Protein AF-K9UX99-F1 (afdb_monomer)

Solvent-accessible surface area (backbone atoms only — not comparable to full-atom values): 4386 Å² total; per-residue (Å²): 135,88,78,84,83,65,86,77,70,69,43,53,73,67,59,44,60,75,63,54,68,90,86,52,94,55,46,74,46,77,56,96,26,38,81,41,82,46,68,74,74,62,66,69,55,50,56,53,52,52,54,50,52,52,51,52,54,51,51,56,59,50,54,65,62,70,78,113

Structure (mmCIF, N/CA/C/O backbone):
data_AF-K9UX99-F1
#
_entry.id   AF-K9UX99-F1
#
loop_
_atom_site.group_PDB
_atom_site.id
_atom_site.type_symbol
_atom_site.label_atom_id
_atom_site.label_alt_id
_atom_site.label_comp_id
_atom_site.label_asym_id
_atom_site.label_entity_id
_atom_site.label_seq_id
_atom_site.pdbx_PDB_ins_code
_atom_site.Cartn_x
_atom_site.Cartn_y
_atom_site.Cartn_z
_atom_site.occupancy
_atom_site.B_iso_or_equiv
_atom_site.auth_seq_id
_atom_site.auth_comp_id
_atom_site.auth_asym_id
_atom_site.auth_atom_id
_atom_site.pdbx_PDB_model_num
ATOM 1 N N . MET A 1 1 ? 2.998 -23.193 3.164 1.00 34.94 1 MET A N 1
ATOM 2 C CA . MET A 1 1 ? 3.240 -22.805 4.566 1.00 34.94 1 MET A CA 1
ATOM 3 C C . MET A 1 1 ? 1.893 -22.413 5.131 1.00 34.94 1 MET A C 1
ATOM 5 O O . MET A 1 1 ? 1.233 -21.579 4.529 1.00 34.94 1 MET A O 1
ATOM 9 N N . THR A 1 2 ? 1.437 -23.117 6.159 1.00 37.94 2 THR A N 1
ATOM 10 C CA . THR A 1 2 ? 0.096 -22.972 6.736 1.00 37.94 2 THR A CA 1
ATOM 11 C C . THR A 1 2 ? 0.127 -21.806 7.715 1.00 37.94 2 THR A C 1
ATOM 13 O O . THR A 1 2 ? 0.834 -21.893 8.715 1.00 37.94 2 THR A O 1
ATOM 16 N N . GLN A 1 3 ? -0.573 -20.710 7.423 1.00 48.91 3 GLN A N 1
ATOM 17 C CA . GLN A 1 3 ? -0.720 -19.617 8.383 1.00 48.91 3 GLN A CA 1
ATOM 18 C C . GLN A 1 3 ? -1.963 -19.897 9.231 1.00 48.91 3 GLN A C 1
ATOM 20 O O . GLN A 1 3 ? -3.040 -20.164 8.700 1.00 48.91 3 GLN A O 1
ATOM 25 N N . ALA A 1 4 ? -1.761 -19.955 10.547 1.00 44.59 4 ALA A N 1
ATOM 26 C CA . ALA A 1 4 ? -2.775 -20.280 11.537 1.00 44.59 4 ALA A CA 1
ATOM 27 C C . ALA A 1 4 ? -3.914 -19.253 11.498 1.00 44.59 4 ALA A C 1
ATOM 29 O O . ALA A 1 4 ? -3.676 -18.055 11.622 1.00 44.59 4 ALA A O 1
ATOM 30 N N .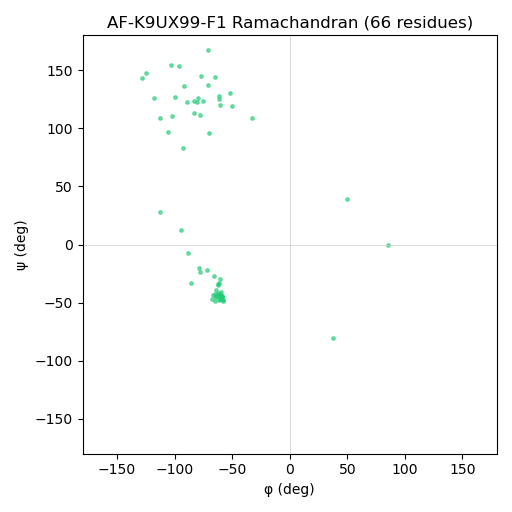 GLN A 1 5 ? -5.145 -19.731 11.338 1.00 47.78 5 GLN A N 1
ATOM 31 C CA . GLN A 1 5 ? -6.346 -18.907 11.368 1.00 47.78 5 GLN A CA 1
ATOM 32 C C . GLN A 1 5 ? -6.880 -18.916 12.806 1.00 47.78 5 GLN A C 1
ATOM 34 O O . GLN A 1 5 ? -7.706 -19.743 13.182 1.00 47.78 5 GLN A O 1
ATOM 39 N N . THR A 1 6 ? -6.314 -18.056 13.652 1.00 49.62 6 THR A N 1
ATOM 40 C CA . THR A 1 6 ? -6.943 -17.657 14.918 1.00 49.62 6 THR A CA 1
ATOM 41 C C . THR A 1 6 ? -8.135 -16.772 14.576 1.00 49.62 6 THR A C 1
ATOM 43 O O . THR A 1 6 ? -7.994 -15.953 13.670 1.00 49.62 6 THR A O 1
ATOM 46 N N . GLU A 1 7 ? -9.282 -16.950 15.245 1.00 52.81 7 GLU A N 1
ATOM 47 C CA . GLU A 1 7 ? -10.508 -16.152 15.057 1.00 52.81 7 GLU A CA 1
ATOM 48 C C . GLU A 1 7 ? -10.173 -14.702 14.678 1.00 52.81 7 GLU A C 1
ATOM 50 O O . GLU A 1 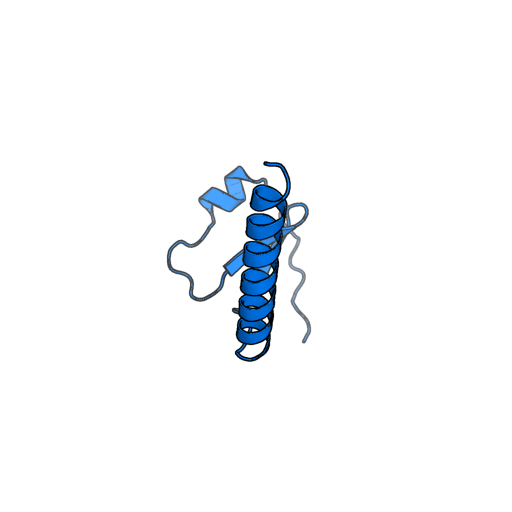7 ? -9.599 -13.956 15.473 1.00 52.81 7 GLU A O 1
ATOM 55 N N . THR A 1 8 ? -10.438 -14.328 13.424 1.00 66.00 8 THR A N 1
ATOM 56 C CA . THR A 1 8 ? -10.069 -13.013 12.899 1.00 66.00 8 THR A CA 1
ATOM 57 C C . THR A 1 8 ? -10.957 -11.979 13.564 1.00 66.00 8 THR A C 1
ATOM 59 O O . THR A 1 8 ? -12.080 -11.742 13.117 1.00 66.00 8 THR A O 1
ATOM 62 N N . LYS A 1 9 ? -10.459 -11.352 14.637 1.00 76.88 9 LYS A N 1
ATOM 63 C CA . LYS A 1 9 ? -10.945 -10.032 15.033 1.00 76.88 9 LYS A CA 1
ATOM 64 C C . LYS A 1 9 ? -10.899 -9.174 13.769 1.00 76.88 9 LYS A C 1
ATOM 66 O O . LYS A 1 9 ? -9.831 -9.016 13.182 1.00 76.88 9 LYS A O 1
ATOM 71 N N . LEU A 1 10 ? -12.057 -8.681 13.341 1.00 91.94 10 LEU A N 1
ATOM 72 C CA . LEU A 1 10 ? -12.128 -7.718 12.253 1.00 91.94 10 LEU A CA 1
ATOM 73 C C . LEU A 1 10 ? -11.802 -6.346 12.831 1.00 91.94 10 LEU A C 1
ATOM 75 O O . LEU A 1 10 ? -12.442 -5.910 13.787 1.00 91.94 10 LEU A O 1
ATOM 79 N N . TYR A 1 11 ? -10.783 -5.710 12.273 1.00 93.38 11 TYR A N 1
ATOM 80 C CA . TYR A 1 11 ? -10.337 -4.381 12.656 1.00 93.38 11 TYR A CA 1
ATOM 81 C C . TYR A 1 11 ? -11.040 -3.337 11.797 1.00 93.38 11 TYR A C 1
ATOM 83 O O . TYR A 1 11 ? -11.147 -3.469 10.577 1.00 93.38 11 TYR A O 1
ATOM 91 N N . THR A 1 12 ? -11.490 -2.264 12.430 1.00 96.69 12 THR A N 1
ATOM 92 C CA . THR A 1 12 ? -11.795 -1.020 11.722 1.00 96.69 12 THR A CA 1
ATOM 93 C C . THR A 1 12 ? -10.504 -0.338 11.257 1.00 96.69 12 THR A C 1
ATOM 95 O O . THR A 1 12 ? -9.403 -0.692 11.683 1.00 96.69 12 THR A O 1
ATOM 98 N N . PHE A 1 13 ? -10.631 0.662 10.382 1.00 95.81 13 PHE A N 1
ATOM 99 C CA . PHE A 1 13 ? -9.483 1.467 9.963 1.00 95.81 13 PHE A CA 1
ATOM 100 C C . PHE A 1 13 ? -8.810 2.165 11.154 1.00 95.81 13 PHE A C 1
ATOM 102 O O . PHE A 1 13 ? -7.591 2.110 11.271 1.00 95.81 13 PHE A O 1
ATOM 109 N N . ASP A 1 14 ? -9.589 2.748 12.067 1.00 97.88 14 ASP A N 1
ATOM 110 C CA . ASP A 1 14 ? -9.043 3.462 13.226 1.00 97.88 14 ASP A CA 1
ATOM 111 C C . ASP A 1 14 ? -8.275 2.516 14.159 1.00 97.88 14 ASP A C 1
ATOM 113 O O . ASP A 1 14 ? -7.136 2.799 14.526 1.00 97.88 14 ASP A O 1
ATOM 117 N N . GLU A 1 15 ? -8.834 1.337 14.456 1.00 96.25 15 GLU A N 1
ATOM 118 C CA . GLU A 1 15 ? -8.139 0.313 15.249 1.00 96.25 15 GLU A CA 1
ATOM 119 C C . GLU A 1 15 ? -6.862 -0.192 14.565 1.00 96.25 15 GLU A C 1
ATOM 121 O O . GLU A 1 15 ? -5.889 -0.531 15.238 1.00 96.25 15 GLU A O 1
ATOM 126 N N . PHE A 1 16 ? -6.854 -0.269 13.232 1.00 95.00 16 PHE A N 1
ATOM 127 C CA . PHE A 1 16 ? -5.660 -0.629 12.475 1.00 95.00 16 PHE A CA 1
ATOM 128 C C . PHE A 1 16 ? -4.570 0.439 12.595 1.00 95.00 16 PHE A C 1
ATOM 130 O O . PHE A 1 16 ? -3.413 0.083 12.805 1.00 95.00 16 PHE A O 1
ATOM 137 N N . ILE A 1 17 ? -4.922 1.726 12.503 1.00 95.19 17 ILE A N 1
ATOM 138 C CA . ILE A 1 17 ? -3.967 2.831 12.659 1.00 95.19 17 ILE A CA 1
ATOM 139 C C . ILE A 1 17 ? -3.400 2.872 14.079 1.00 95.19 17 ILE A C 1
ATOM 141 O O . ILE A 1 17 ? -2.191 3.011 14.233 1.00 95.19 17 ILE A O 1
ATOM 145 N N . GLU A 1 18 ? -4.234 2.690 15.105 1.00 95.94 18 GLU A N 1
ATOM 146 C CA . GLU A 1 18 ? -3.768 2.616 16.497 1.00 95.94 18 GLU A CA 1
ATOM 147 C C . GLU A 1 18 ? -2.832 1.425 16.745 1.00 95.94 18 GLU A C 1
ATOM 149 O O . GLU A 1 18 ? -1.895 1.515 17.538 1.00 95.94 18 GLU A O 1
ATOM 154 N N . TRP A 1 19 ? -3.076 0.302 16.068 1.00 94.31 19 TRP A N 1
ATOM 155 C CA . TRP A 1 19 ? -2.237 -0.889 16.159 1.00 94.31 19 TRP A CA 1
ATOM 156 C C . TRP A 1 19 ? -0.937 -0.787 15.335 1.00 94.31 19 TRP A C 1
ATOM 158 O O . TRP A 1 19 ? 0.026 -1.498 15.635 1.00 94.31 19 TRP A O 1
ATOM 168 N N . TYR A 1 20 ? -0.888 0.060 14.300 1.00 93.12 20 TYR A N 1
ATOM 169 C CA . TYR A 1 20 ? 0.154 0.024 13.271 1.00 93.12 20 TYR A CA 1
ATOM 170 C C . TYR A 1 20 ? 1.571 0.254 13.841 1.00 93.12 20 TYR A C 1
ATOM 172 O O . TYR A 1 20 ? 1.860 1.319 14.393 1.00 93.12 20 TYR A O 1
ATOM 180 N N . PRO A 1 21 ? 2.509 -0.701 13.682 1.00 90.88 21 PRO A N 1
ATOM 181 C CA . PRO A 1 21 ? 3.841 -0.580 14.263 1.00 90.88 21 PRO A CA 1
ATOM 182 C C . PRO A 1 21 ? 4.740 0.361 13.444 1.00 90.88 21 PRO A C 1
ATOM 184 O O . PRO A 1 21 ? 5.198 0.012 12.356 1.00 90.88 21 PRO A O 1
ATOM 187 N N . GLU A 1 22 ? 5.075 1.528 14.002 1.00 87.56 22 GLU A N 1
ATOM 188 C CA . GLU A 1 22 ? 5.872 2.567 13.319 1.00 87.56 22 GLU A CA 1
ATOM 189 C C . GLU A 1 22 ? 7.289 2.121 12.907 1.00 87.56 22 GLU A C 1
ATOM 191 O O . GLU A 1 22 ? 7.804 2.558 11.881 1.00 87.56 22 GLU A O 1
ATOM 196 N N . ASN A 1 23 ? 7.925 1.236 13.684 1.00 86.31 23 ASN A N 1
ATOM 197 C CA . ASN A 1 23 ? 9.323 0.818 13.491 1.00 86.31 23 ASN A CA 1
ATOM 198 C C . ASN A 1 23 ? 9.465 -0.657 13.074 1.00 86.31 23 ASN A C 1
ATOM 200 O O . ASN A 1 23 ? 10.463 -1.305 13.394 1.00 86.31 23 ASN A O 1
ATOM 204 N N . SER A 1 24 ? 8.462 -1.220 12.398 1.00 85.88 24 SER A N 1
ATOM 205 C CA . SER A 1 24 ? 8.534 -2.606 11.926 1.00 85.88 24 SER A CA 1
ATOM 206 C C . SER A 1 24 ? 9.415 -2.757 10.681 1.00 85.88 24 SER A C 1
ATOM 208 O O . SER A 1 24 ? 9.445 -1.904 9.794 1.00 85.88 24 SER A O 1
ATOM 210 N N . GLU A 1 25 ? 10.120 -3.887 10.577 1.00 84.69 25 GLU A N 1
ATOM 211 C CA . GLU A 1 25 ? 10.833 -4.251 9.348 1.00 84.69 25 GLU A CA 1
ATOM 212 C C . GLU A 1 25 ? 9.887 -4.681 8.214 1.00 84.69 25 GLU A C 1
ATOM 214 O O . GLU A 1 25 ? 10.278 -4.608 7.039 1.00 84.69 25 GLU A O 1
ATOM 219 N N . ALA A 1 26 ? 8.670 -5.105 8.567 1.00 85.44 26 ALA A N 1
ATOM 220 C CA . ALA A 1 26 ? 7.605 -5.524 7.665 1.00 85.44 26 ALA A CA 1
ATOM 221 C C . ALA A 1 26 ? 6.537 -4.431 7.518 1.00 85.44 26 ALA A C 1
ATOM 223 O O . ALA A 1 26 ? 6.346 -3.599 8.404 1.00 85.44 26 ALA A O 1
ATOM 224 N N . SER A 1 27 ? 5.837 -4.438 6.387 1.00 88.75 27 SER A N 1
ATOM 225 C CA . SER A 1 27 ? 4.656 -3.598 6.177 1.00 88.75 27 SER A CA 1
ATOM 226 C C . SER A 1 27 ? 3.399 -4.403 6.486 1.00 88.75 27 SER A C 1
ATOM 228 O O . SER A 1 27 ? 3.412 -5.624 6.359 1.00 88.75 27 SER A O 1
ATOM 230 N N . TYR A 1 28 ? 2.316 -3.731 6.868 1.00 93.12 28 TYR A N 1
ATOM 231 C CA . TYR A 1 28 ? 1.026 -4.371 7.120 1.00 93.12 28 TYR A CA 1
ATOM 232 C C . TYR A 1 28 ? -0.073 -3.667 6.332 1.00 93.12 28 TYR A C 1
ATOM 234 O O . TYR A 1 28 ? -0.051 -2.447 6.185 1.00 93.12 28 TYR A O 1
ATOM 242 N N . GLU A 1 29 ? -1.034 -4.437 5.838 1.00 93.25 29 GLU A N 1
ATOM 243 C CA . GLU A 1 29 ? -2.189 -3.946 5.091 1.00 93.25 29 GLU A CA 1
ATOM 244 C C . GLU A 1 29 ? -3.484 -4.431 5.748 1.00 93.25 29 GLU A C 1
ATOM 246 O O . GLU A 1 29 ? -3.522 -5.522 6.314 1.00 93.25 29 GLU A O 1
ATOM 251 N N . LEU A 1 30 ? -4.547 -3.629 5.671 1.00 94.62 30 LEU A N 1
ATOM 252 C CA . LEU A 1 30 ? -5.879 -3.993 6.155 1.00 94.62 30 LEU A CA 1
ATOM 253 C C . LEU A 1 30 ? -6.767 -4.393 4.969 1.00 94.62 30 LEU A C 1
ATOM 255 O O . LEU A 1 30 ? -7.132 -3.544 4.158 1.00 94.62 30 LEU A O 1
ATOM 259 N N . HIS A 1 31 ? -7.117 -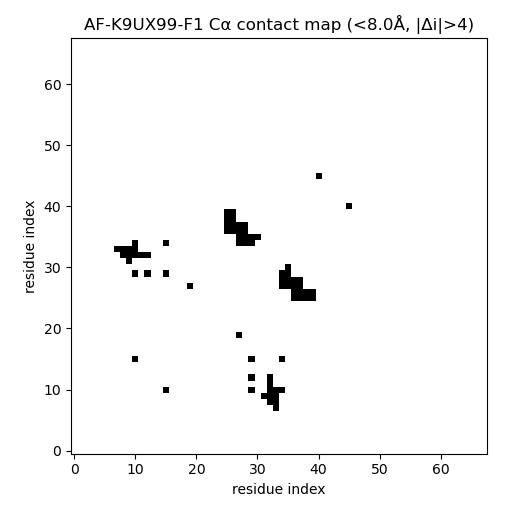5.675 4.860 1.00 94.00 31 HIS A N 1
ATOM 260 C CA . HIS A 1 31 ? -7.979 -6.233 3.810 1.00 94.00 31 HIS A CA 1
ATOM 261 C C . HIS A 1 31 ? -9.291 -6.706 4.436 1.00 94.00 31 HIS A C 1
ATOM 263 O O . HIS A 1 31 ? -9.298 -7.687 5.172 1.00 94.00 31 HIS A O 1
ATOM 269 N N . ASP A 1 32 ? -10.396 -5.999 4.184 1.00 93.62 32 ASP A N 1
ATOM 270 C CA . ASP A 1 32 ? -11.732 -6.336 4.711 1.00 93.62 32 ASP A CA 1
ATOM 271 C C . ASP A 1 32 ? -11.760 -6.600 6.231 1.00 93.62 32 ASP A C 1
ATOM 273 O O . ASP A 1 32 ? -12.428 -7.505 6.730 1.00 93.62 32 ASP A O 1
A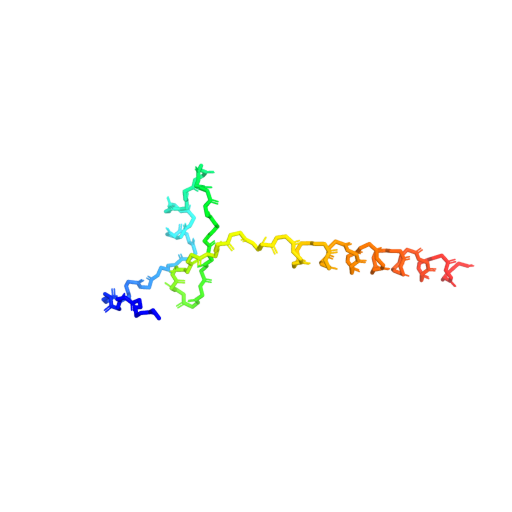TOM 277 N N . GLY A 1 33 ? -10.996 -5.806 6.985 1.00 93.25 33 GLY A N 1
ATOM 278 C CA . GLY A 1 33 ? -10.866 -5.937 8.437 1.00 93.25 33 GLY A CA 1
ATOM 279 C C . GLY A 1 33 ? -9.806 -6.940 8.902 1.00 93.25 33 GLY A C 1
ATOM 280 O O . GLY A 1 33 ? -9.598 -7.090 10.103 1.00 93.25 33 GLY A O 1
ATOM 281 N N . VAL A 1 34 ? -9.102 -7.605 7.987 1.00 93.69 34 VAL A N 1
ATOM 282 C CA . VAL A 1 34 ? -8.011 -8.537 8.289 1.00 93.69 34 VAL A CA 1
ATOM 283 C C . VAL A 1 34 ? -6.667 -7.851 8.091 1.00 93.69 34 VAL A C 1
ATOM 285 O O . VAL A 1 34 ? -6.390 -7.304 7.028 1.00 93.69 34 VAL A O 1
ATOM 288 N N . ILE A 1 35 ? -5.808 -7.904 9.106 1.00 93.44 35 ILE A N 1
ATOM 289 C CA . ILE A 1 35 ? -4.443 -7.386 9.015 1.00 93.44 35 ILE A CA 1
ATOM 290 C C . ILE A 1 35 ? -3.547 -8.444 8.365 1.00 93.44 35 ILE A C 1
ATOM 292 O O . ILE A 1 35 ? -3.439 -9.567 8.858 1.00 93.44 35 ILE A O 1
ATOM 296 N N . VAL A 1 36 ? -2.884 -8.075 7.272 1.00 91.88 36 VAL A N 1
ATOM 297 C CA . VAL A 1 36 ? -1.998 -8.936 6.484 1.00 91.88 36 VAL A CA 1
ATOM 298 C C . VAL A 1 36 ? -0.584 -8.366 6.509 1.00 91.88 36 VAL A C 1
ATOM 300 O O . VAL A 1 36 ? -0.370 -7.206 6.167 1.00 91.88 36 VAL A O 1
ATOM 303 N N . GLU A 1 37 ? 0.399 -9.179 6.894 1.00 91.69 37 GLU A N 1
ATOM 304 C CA . GLU A 1 37 ? 1.813 -8.809 6.785 1.00 91.69 37 GLU A CA 1
ATOM 305 C C . GLU A 1 37 ? 2.272 -8.903 5.323 1.00 91.69 37 GLU A C 1
ATOM 307 O O . GLU A 1 37 ? 2.200 -9.960 4.693 1.00 91.69 37 GLU A O 1
ATOM 312 N N . MET A 1 38 ? 2.787 -7.796 4.799 1.00 87.00 38 MET A N 1
ATOM 313 C CA . MET A 1 38 ? 3.365 -7.680 3.469 1.00 87.00 38 MET A CA 1
ATOM 314 C C . MET A 1 38 ? 4.889 -7.588 3.582 1.00 87.00 38 MET A C 1
ATOM 316 O O . MET A 1 38 ? 5.450 -6.509 3.815 1.00 87.00 38 MET A O 1
ATOM 320 N N . PRO A 1 39 ? 5.605 -8.717 3.424 1.00 77.81 39 PRO A N 1
ATOM 321 C CA . PRO A 1 39 ? 7.056 -8.709 3.463 1.00 77.81 39 PRO A CA 1
ATOM 322 C C . PRO A 1 39 ? 7.613 -7.899 2.290 1.00 77.81 39 PRO A C 1
ATOM 324 O O . PRO A 1 39 ? 7.095 -7.945 1.171 1.00 77.81 39 PRO A O 1
ATOM 327 N N . LYS A 1 40 ? 8.720 -7.183 2.528 1.00 72.31 40 LYS A N 1
ATOM 328 C CA . LYS A 1 40 ? 9.337 -6.310 1.519 1.00 72.31 40 LYS A CA 1
ATOM 329 C C . LYS A 1 40 ? 9.576 -7.060 0.195 1.00 72.31 40 LYS A C 1
ATOM 331 O O . 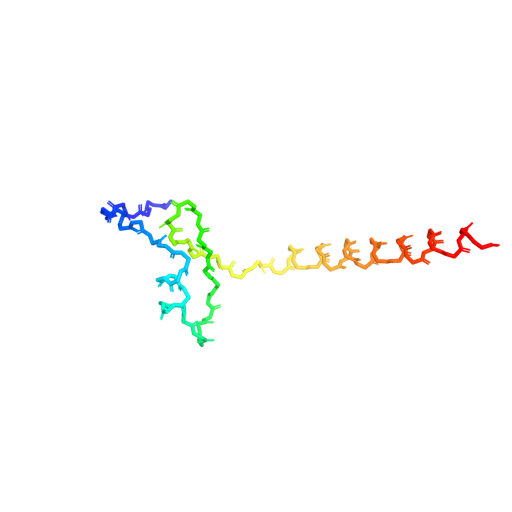LYS A 1 40 ? 10.189 -8.137 0.200 1.00 72.31 40 LYS A O 1
ATOM 336 N N . PRO A 1 41 ? 9.157 -6.494 -0.954 1.00 70.25 41 PRO A N 1
ATOM 337 C CA . PRO A 1 41 ? 9.353 -7.128 -2.248 1.00 70.25 41 PRO A CA 1
ATOM 338 C C . PRO A 1 41 ? 10.849 -7.305 -2.529 1.00 70.25 41 PRO A C 1
ATOM 340 O O . PRO A 1 41 ? 11.647 -6.371 -2.443 1.00 70.25 41 PRO A O 1
ATOM 343 N N . ARG A 1 42 ? 11.255 -8.529 -2.875 1.00 70.81 42 ARG A N 1
ATOM 344 C CA . ARG A 1 42 ? 12.672 -8.871 -3.048 1.00 70.81 42 ARG A CA 1
ATOM 345 C C . ARG A 1 42 ? 13.195 -8.402 -4.411 1.00 70.81 42 ARG A C 1
ATOM 347 O O . ARG A 1 42 ? 12.655 -8.773 -5.454 1.00 70.81 42 ARG A O 1
ATOM 354 N N . GLY A 1 43 ? 14.286 -7.630 -4.387 1.00 76.06 43 GLY A N 1
ATOM 355 C CA . GLY A 1 43 ? 15.226 -7.315 -5.479 1.00 76.06 43 GLY A CA 1
ATOM 356 C C . GLY A 1 43 ? 14.648 -7.114 -6.887 1.00 76.06 43 GLY A C 1
ATOM 357 O O . GLY A 1 43 ? 14.485 -5.987 -7.350 1.00 76.06 43 GLY A O 1
ATOM 358 N N . LYS A 1 44 ? 14.371 -8.214 -7.600 1.00 82.94 44 LYS A N 1
ATOM 359 C CA . LYS A 1 44 ? 13.893 -8.195 -8.994 1.00 82.94 44 LYS A CA 1
ATOM 360 C C . LYS A 1 44 ? 12.572 -7.439 -9.158 1.00 82.94 44 LYS A C 1
ATOM 362 O O . LYS A 1 44 ? 12.440 -6.681 -10.115 1.00 82.94 44 LYS A O 1
ATOM 367 N N . HIS A 1 45 ? 11.638 -7.607 -8.219 1.00 83.38 45 HIS A N 1
ATOM 368 C CA . HIS A 1 45 ? 10.352 -6.906 -8.262 1.00 83.38 45 HIS A CA 1
ATOM 369 C C . HIS A 1 45 ? 10.542 -5.392 -8.129 1.00 83.38 45 HIS A C 1
ATOM 371 O O . HIS A 1 45 ? 10.002 -4.644 -8.933 1.00 83.38 45 HIS A O 1
ATOM 377 N N . SER A 1 46 ? 11.395 -4.945 -7.202 1.00 84.06 46 SER A N 1
ATOM 378 C CA . SER A 1 46 ? 11.695 -3.520 -7.012 1.00 84.06 46 SER A CA 1
ATOM 379 C C . SER A 1 46 ? 12.290 -2.877 -8.274 1.00 84.06 46 SER A C 1
ATOM 381 O O . SER A 1 46 ? 11.825 -1.825 -8.710 1.00 84.06 46 SER A O 1
ATOM 383 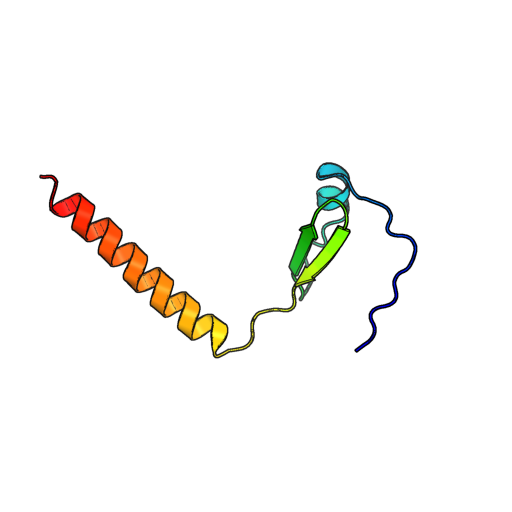N N . LYS A 1 47 ? 13.247 -3.546 -8.938 1.00 87.25 47 LYS A N 1
ATOM 384 C CA . LYS A 1 47 ? 13.848 -3.039 -10.184 1.00 87.25 47 LYS A CA 1
ATOM 385 C C . LYS A 1 47 ? 12.824 -2.906 -11.317 1.00 87.25 47 LYS A C 1
ATOM 387 O O . LYS A 1 47 ? 12.850 -1.918 -12.051 1.00 87.25 47 LYS A O 1
ATOM 392 N N . LEU A 1 48 ? 11.938 -3.893 -11.464 1.00 90.38 48 LEU A N 1
ATOM 393 C CA . LEU A 1 48 ? 10.878 -3.861 -12.471 1.00 90.38 48 LEU A CA 1
ATOM 394 C C . LEU A 1 48 ? 9.880 -2.731 -12.188 1.00 90.38 48 LEU A C 1
ATOM 396 O O . LEU A 1 48 ? 9.607 -1.937 -13.085 1.00 90.38 48 LEU A O 1
ATOM 400 N N . THR A 1 49 ? 9.400 -2.622 -10.946 1.00 89.44 49 THR A N 1
ATOM 401 C CA . THR A 1 49 ? 8.470 -1.565 -10.527 1.00 89.44 49 THR A CA 1
ATOM 402 C C . THR A 1 49 ? 9.073 -0.182 -10.742 1.00 89.44 49 THR A C 1
ATOM 404 O O . THR A 1 49 ? 8.431 0.666 -11.351 1.00 89.44 49 THR A O 1
ATOM 407 N N . GLY A 1 50 ? 10.330 0.039 -10.340 1.00 90.31 50 GLY A N 1
ATOM 408 C CA . GLY A 1 50 ? 11.012 1.317 -10.559 1.00 90.31 50 GLY A CA 1
ATOM 409 C C . GLY A 1 50 ? 11.133 1.680 -12.042 1.00 90.31 50 GLY A C 1
ATOM 410 O O . GLY A 1 50 ? 10.854 2.814 -12.427 1.00 90.31 50 GLY A O 1
ATOM 411 N N . SER A 1 51 ? 11.476 0.711 -12.901 1.00 94.88 51 SER A N 1
ATOM 412 C CA . SER A 1 51 ? 11.525 0.945 -14.349 1.00 94.88 51 SER A CA 1
ATOM 413 C C . SER A 1 51 ? 10.152 1.282 -14.935 1.00 94.88 51 SER A C 1
ATOM 415 O O . SER A 1 51 ? 10.077 2.131 -15.823 1.00 94.88 51 SER A O 1
ATOM 417 N N . LEU A 1 52 ? 9.089 0.620 -14.470 1.00 96.12 52 LEU A N 1
ATOM 418 C CA . LEU A 1 52 ? 7.727 0.859 -14.940 1.00 96.12 52 LEU A CA 1
ATOM 419 C C . LEU A 1 52 ? 7.226 2.244 -14.519 1.00 96.12 52 LEU A C 1
ATOM 421 O O . LEU A 1 52 ? 6.729 2.984 -15.363 1.00 96.12 52 LEU A O 1
ATOM 425 N N . VAL A 1 53 ? 7.421 2.612 -13.249 1.00 96.56 53 VAL A N 1
ATOM 426 C CA . VAL A 1 53 ? 7.061 3.935 -12.716 1.00 96.56 53 VAL A CA 1
ATOM 427 C C . VAL A 1 53 ? 7.784 5.038 -13.484 1.00 96.56 53 VAL A C 1
ATOM 429 O O . VAL A 1 53 ? 7.144 5.992 -13.911 1.00 96.56 53 VAL A O 1
ATOM 432 N N . GLY A 1 54 ? 9.090 4.886 -13.729 1.00 96.69 54 GLY A N 1
ATOM 433 C CA . GLY A 1 54 ? 9.858 5.869 -14.494 1.00 96.69 54 GLY A CA 1
ATOM 434 C C . GLY A 1 54 ? 9.285 6.100 -15.894 1.00 96.69 54 GLY A C 1
ATOM 435 O O . GLY A 1 54 ? 9.040 7.239 -16.275 1.00 96.69 54 GLY A O 1
ATOM 436 N N . LYS A 1 55 ? 8.996 5.021 -16.633 1.00 97.12 55 LYS A N 1
ATOM 437 C CA . LYS A 1 55 ? 8.386 5.118 -17.970 1.00 97.12 55 LYS A CA 1
ATOM 438 C C . LYS A 1 55 ? 7.015 5.783 -17.927 1.00 97.12 55 LYS A C 1
ATOM 440 O O . LYS A 1 55 ? 6.750 6.655 -18.744 1.00 97.12 55 LYS A O 1
ATOM 445 N N . LEU A 1 56 ? 6.172 5.391 -16.972 1.00 96.44 56 LEU A N 1
ATOM 446 C CA . LEU A 1 56 ? 4.829 5.944 -16.821 1.00 96.44 56 LEU A CA 1
ATOM 447 C C . LEU A 1 56 ? 4.869 7.455 -16.561 1.00 96.44 56 LEU A C 1
ATOM 449 O O . LEU A 1 56 ? 4.163 8.203 -17.232 1.00 96.44 56 LEU A O 1
ATOM 453 N N . LEU A 1 57 ? 5.722 7.905 -15.636 1.00 96.56 57 LEU A N 1
ATOM 454 C CA . LEU A 1 57 ? 5.884 9.327 -15.328 1.00 96.56 57 LEU A CA 1
ATOM 455 C C . LEU A 1 57 ? 6.366 10.121 -16.546 1.00 96.56 57 LEU A C 1
ATOM 457 O O . LEU A 1 57 ? 5.831 11.194 -16.822 1.00 96.56 57 LEU A O 1
ATOM 461 N N . THR A 1 58 ? 7.336 9.589 -17.298 1.00 96.56 58 THR A N 1
ATOM 462 C CA . THR A 1 58 ? 7.803 10.223 -18.538 1.00 96.56 58 THR A CA 1
ATOM 463 C C . THR A 1 58 ? 6.675 10.334 -19.560 1.00 96.56 58 TH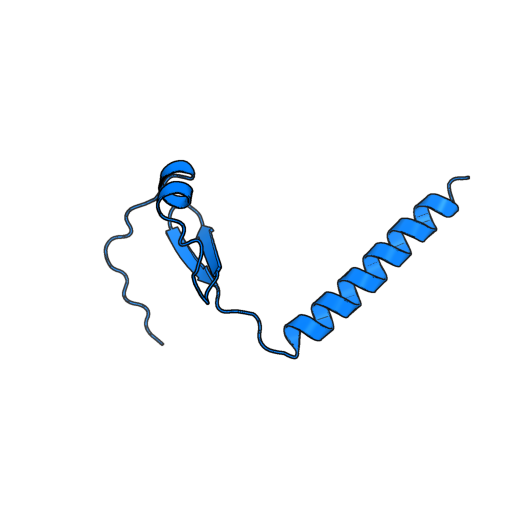R A C 1
ATOM 465 O O . THR A 1 58 ? 6.441 11.419 -20.074 1.00 96.56 58 THR A O 1
ATOM 468 N N . THR A 1 59 ? 5.920 9.257 -19.797 1.00 96.25 59 THR A N 1
ATOM 469 C CA . THR A 1 59 ? 4.798 9.271 -20.746 1.00 96.25 59 THR A CA 1
ATOM 470 C C . THR A 1 59 ? 3.727 10.288 -20.362 1.00 96.25 59 THR A C 1
ATOM 472 O O . THR A 1 59 ? 3.313 11.065 -21.215 1.00 96.25 59 THR A O 1
ATOM 475 N N . ILE A 1 60 ? 3.311 10.335 -19.091 1.00 95.56 60 ILE A N 1
ATOM 476 C CA . ILE A 1 60 ? 2.344 11.336 -18.609 1.00 95.56 60 ILE A C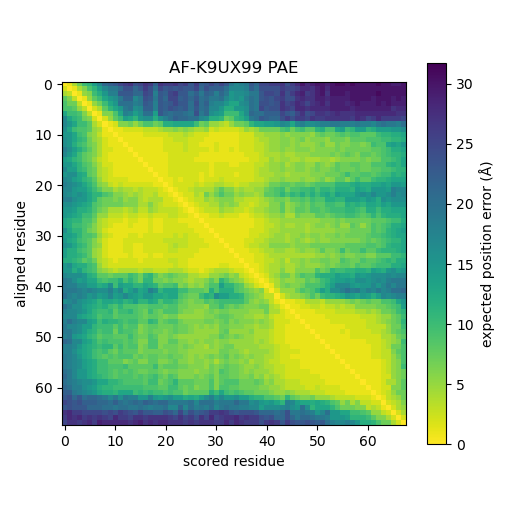A 1
ATOM 477 C C . ILE A 1 60 ? 2.876 12.758 -18.845 1.00 95.56 60 ILE A C 1
ATOM 479 O O . ILE A 1 60 ? 2.150 13.610 -19.347 1.00 95.56 60 ILE A O 1
ATOM 483 N N . SER A 1 61 ? 4.155 12.999 -18.543 1.00 93.56 61 SER A N 1
ATOM 484 C CA . SER A 1 61 ? 4.783 14.315 -18.729 1.00 93.56 61 SER A CA 1
ATOM 485 C C . SER A 1 61 ? 4.882 14.740 -20.192 1.00 93.56 61 SER A C 1
ATOM 487 O O . SER A 1 61 ? 5.009 15.928 -20.472 1.00 93.56 61 SER A O 1
ATOM 489 N N . ASP A 1 62 ? 4.944 13.793 -21.123 1.00 92.69 62 ASP A N 1
ATOM 490 C CA . ASP A 1 62 ? 5.047 14.087 -22.552 1.00 92.69 62 ASP A CA 1
ATOM 491 C C . ASP A 1 62 ? 3.673 14.303 -23.185 1.00 92.69 62 ASP A C 1
ATOM 493 O O . ASP A 1 62 ? 3.556 15.175 -24.039 1.00 92.69 62 ASP A O 1
ATOM 497 N N . ILE A 1 63 ? 2.639 13.601 -22.704 1.00 90.19 63 ILE A N 1
ATOM 498 C CA . ILE A 1 63 ? 1.238 13.865 -23.072 1.00 90.19 63 ILE A CA 1
ATOM 499 C C . ILE A 1 63 ? 0.862 15.311 -22.722 1.00 90.19 63 ILE A C 1
ATOM 501 O O . ILE A 1 63 ? 0.370 16.038 -23.579 1.00 90.19 63 ILE A O 1
ATOM 505 N N . ASP A 1 64 ? 1.194 15.758 -21.508 1.00 79.56 64 ASP A N 1
ATOM 506 C CA . ASP A 1 64 ? 0.924 17.129 -21.047 1.00 79.56 64 ASP A CA 1
ATOM 507 C C . ASP A 1 64 ? 1.618 18.202 -21.913 1.00 79.56 64 ASP A C 1
ATOM 509 O O . ASP A 1 64 ? 1.099 19.297 -22.103 1.00 79.56 64 ASP A O 1
ATOM 513 N N . LYS A 1 65 ? 2.776 17.880 -22.516 1.00 73.12 65 LYS A N 1
ATOM 514 C CA . LYS A 1 65 ? 3.478 18.785 -23.448 1.00 73.12 65 LYS A CA 1
ATOM 515 C C . LYS A 1 65 ? 2.881 18.815 -24.854 1.00 73.12 65 LYS A C 1
ATOM 517 O O . L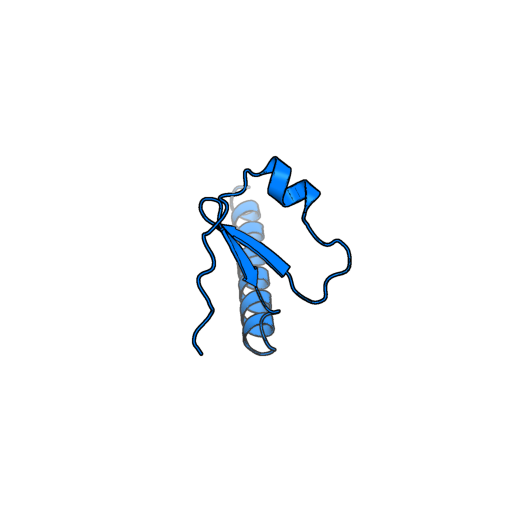YS A 1 65 ? 3.186 19.742 -25.596 1.00 73.12 65 LYS A O 1
ATOM 522 N N . THR A 1 66 ? 2.116 17.799 -25.246 1.00 61.19 66 THR A N 1
ATOM 523 C CA . THR A 1 66 ? 1.472 17.724 -26.569 1.00 61.19 66 THR A CA 1
ATOM 524 C C . THR A 1 66 ? 0.089 18.374 -26.622 1.00 61.19 66 THR A C 1
ATOM 526 O O . THR A 1 66 ? -0.452 18.516 -27.715 1.00 61.19 66 THR A O 1
ATOM 529 N N . ASP A 1 67 ? -0.451 18.797 -25.475 1.00 58.41 67 ASP A N 1
ATOM 530 C CA . ASP A 1 67 ? -1.737 19.500 -25.357 1.00 58.41 67 ASP A CA 1
ATOM 531 C C . ASP A 1 67 ? -1.597 21.051 -25.350 1.00 58.41 67 ASP A C 1
ATOM 533 O O . ASP A 1 67 ? -2.566 21.762 -25.066 1.00 58.41 67 ASP A O 1
ATOM 537 N N . LEU A 1 68 ? -0.411 21.582 -25.700 1.00 51.38 68 LEU A N 1
ATOM 538 C CA . LEU A 1 68 ? -0.095 23.002 -25.974 1.00 51.38 68 LEU A CA 1
ATOM 539 C C . LEU A 1 68 ? 0.332 23.196 -27.437 1.00 51.38 68 LEU A C 1
ATOM 541 O O . LEU A 1 68 ? 0.015 24.272 -27.995 1.00 51.38 68 LEU A O 1
#

Sequence (68 aa):
MTQAQTETKLYTFDEFIEWYPENSEASYELHDGVIVEMPKPRGKHSKLTGSLVGKLLTTISDIDKTDL

Mean predicted aligned error: 9.22 Å

Nearest PDB structures (foldseek):
  6dxc-assembly1_B  TM=3.781E-01  e=8.810E+00  Selaginella moellendorffii
  6dx8-assembly1_B  TM=3.459E-01  e=7.708E+00  Selaginella moellendorffii

Foldseek 3Di:
DDDDDDPQPQADPVRCVVVADPPDQWHWDHDRSGIDTDHDDDDVVVVVVVVVVVVVVVVVVVVVVVVD

Secondary structure (DSSP, 8-state):
--------PPPPHHHHHHH--TT-SSEEEEETTEEEEEPPPPTHHHHHHHHHHHHHHHHHHHHHHH--

pLDDT: mean 83.41, std 16.4, range [34.94, 97.88]

Radius of gyration: 18.59 Å; Cα contacts (8 Å, |Δi|>4): 37; chains: 1; bounding box: 27×46×43 Å